Protein AF-A0A9X9A1P7-F1 (afdb_monomer_lite)

Structure (mmCIF, N/CA/C/O backbone):
data_AF-A0A9X9A1P7-F1
#
_entry.id   AF-A0A9X9A1P7-F1
#
loop_
_atom_site.group_PDB
_atom_site.id
_atom_site.type_symbol
_atom_site.label_atom_id
_atom_site.label_alt_id
_atom_site.label_comp_id
_atom_site.label_asym_id
_atom_site.label_entity_id
_atom_site.label_seq_id
_atom_site.pdbx_PDB_ins_code
_atom_site.Cartn_x
_atom_site.Cartn_y
_atom_site.Cartn_z
_atom_site.occupancy
_atom_site.B_iso_or_equiv
_atom_site.auth_seq_id
_atom_site.auth_comp_id
_atom_site.auth_asym_id
_atom_site.auth_atom_id
_atom_site.pdbx_PDB_model_num
ATOM 1 N N . LEU A 1 1 ? -3.840 -8.232 -0.623 1.00 81.25 1 LEU A N 1
ATOM 2 C CA . LEU A 1 1 ? -3.075 -8.697 -1.800 1.00 81.25 1 LEU A CA 1
ATOM 3 C C . LEU A 1 1 ? -3.718 -9.963 -2.326 1.00 81.25 1 LEU A C 1
ATOM 5 O O . LEU A 1 1 ? -3.823 -10.935 -1.581 1.00 81.25 1 LEU A O 1
ATOM 9 N N . VAL A 1 2 ? -4.174 -9.917 -3.575 1.00 82.19 2 VAL A N 1
ATOM 10 C CA . VAL A 1 2 ? -4.749 -11.072 -4.293 1.00 82.19 2 VAL A CA 1
ATOM 11 C C . VAL A 1 2 ? -3.847 -11.572 -5.416 1.00 82.19 2 VAL A C 1
ATOM 13 O O . VAL A 1 2 ? -4.020 -12.690 -5.884 1.00 82.19 2 VAL A O 1
ATOM 16 N N . SER A 1 3 ? -2.870 -10.766 -5.826 1.00 81.81 3 SER A N 1
ATOM 17 C CA . SER A 1 3 ? -1.858 -11.107 -6.823 1.00 81.81 3 SER A CA 1
ATOM 18 C C . SER A 1 3 ? -0.480 -10.645 -6.351 1.00 81.81 3 SER A C 1
ATOM 20 O O . SER A 1 3 ? -0.398 -9.722 -5.534 1.00 81.81 3 SER A O 1
ATOM 22 N N . PRO A 1 4 ? 0.601 -11.298 -6.804 1.00 78.75 4 PRO A N 1
ATOM 23 C CA . PRO A 1 4 ? 1.945 -10.912 -6.413 1.00 78.75 4 PRO A CA 1
ATOM 24 C C . PRO A 1 4 ? 2.333 -9.599 -7.116 1.00 78.75 4 PRO A C 1
ATOM 26 O O . PRO A 1 4 ? 2.045 -9.439 -8.302 1.00 78.75 4 PRO A O 1
ATOM 29 N N . PRO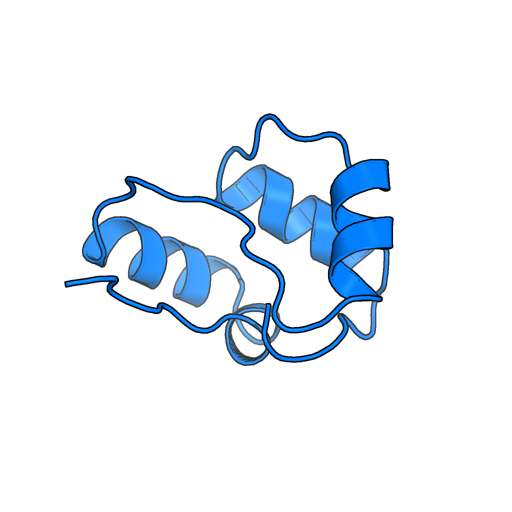 A 1 5 ? 2.987 -8.658 -6.415 1.00 78.81 5 PRO A N 1
ATOM 30 C CA . PRO A 1 5 ? 3.468 -7.424 -7.022 1.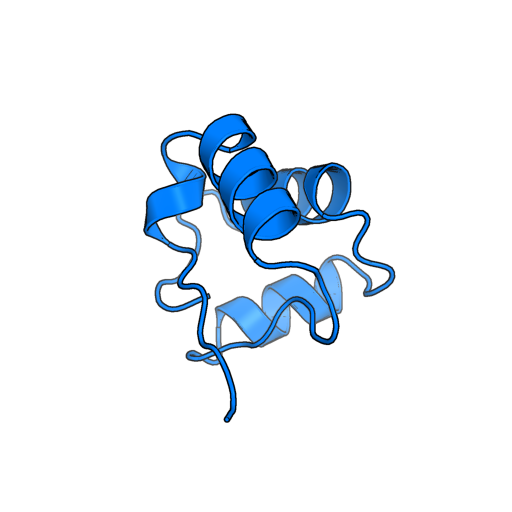00 78.81 5 PRO A CA 1
ATOM 31 C C . PRO A 1 5 ? 4.587 -7.720 -8.023 1.00 78.81 5 PRO A C 1
ATOM 33 O O . PRO A 1 5 ? 5.568 -8.386 -7.680 1.00 78.81 5 PRO A O 1
ATOM 36 N N . VAL A 1 6 ? 4.455 -7.205 -9.246 1.00 77.31 6 VAL A N 1
ATOM 37 C CA . VAL A 1 6 ? 5.416 -7.434 -10.339 1.00 77.31 6 VAL A CA 1
ATOM 38 C C . VAL A 1 6 ? 6.754 -6.744 -10.049 1.00 77.31 6 VAL A C 1
ATOM 40 O O . VAL A 1 6 ? 7.813 -7.333 -10.260 1.00 77.31 6 VAL A O 1
ATOM 43 N N . GLY A 1 7 ? 6.722 -5.538 -9.478 1.00 78.00 7 GLY A N 1
ATOM 44 C CA . GLY A 1 7 ? 7.888 -4.777 -9.017 1.00 78.00 7 GLY A CA 1
ATOM 45 C C . GLY A 1 7 ? 8.435 -5.228 -7.657 1.00 78.00 7 GLY A C 1
ATOM 46 O O . GLY A 1 7 ? 9.339 -4.595 -7.101 1.00 78.00 7 GLY A O 1
ATOM 47 N N . GLY A 1 8 ? 7.906 -6.320 -7.092 1.00 83.62 8 GLY A N 1
ATOM 48 C CA . GLY A 1 8 ? 8.417 -6.956 -5.880 1.00 83.62 8 GLY A CA 1
ATOM 49 C C . GLY A 1 8 ? 8.491 -6.003 -4.684 1.00 83.62 8 GLY A C 1
ATOM 50 O O . GLY A 1 8 ? 7.477 -5.539 -4.170 1.00 83.62 8 GLY A O 1
ATOM 51 N N . ALA A 1 9 ? 9.708 -5.733 -4.206 1.00 83.50 9 ALA A N 1
ATOM 52 C CA . ALA A 1 9 ? 9.946 -4.913 -3.018 1.00 83.50 9 ALA A CA 1
ATOM 53 C C . ALA A 1 9 ? 9.564 -3.432 -3.205 1.00 83.50 9 ALA A C 1
ATOM 55 O O . ALA A 1 9 ? 9.135 -2.796 -2.244 1.00 83.50 9 ALA A O 1
ATOM 56 N N . MET A 1 10 ? 9.716 -2.880 -4.415 1.00 86.75 10 MET A N 1
ATOM 57 C CA . MET A 1 10 ? 9.407 -1.470 -4.689 1.00 86.75 10 MET A CA 1
ATOM 58 C C . MET A 1 10 ? 7.910 -1.189 -4.574 1.00 86.75 10 MET A C 1
ATOM 60 O O . MET A 1 10 ? 7.509 -0.222 -3.927 1.00 86.75 10 MET A O 1
ATOM 64 N N . ASP A 1 11 ? 7.091 -2.069 -5.139 1.00 87.69 11 ASP A N 1
ATOM 65 C CA . ASP A 1 11 ? 5.633 -1.974 -5.074 1.00 87.69 11 ASP A CA 1
ATOM 66 C C . ASP A 1 11 ? 5.143 -2.097 -3.635 1.00 87.69 11 ASP A C 1
ATOM 68 O O . ASP A 1 11 ? 4.338 -1.295 -3.167 1.00 87.69 11 ASP A O 1
ATOM 72 N N . LEU A 1 12 ? 5.695 -3.060 -2.893 1.00 86.12 12 LEU A N 1
ATOM 73 C CA . LEU A 1 12 ? 5.377 -3.239 -1.480 1.00 86.12 12 LEU A CA 1
ATOM 74 C C . LEU A 1 12 ? 5.783 -2.030 -0.644 1.00 86.12 12 LEU A C 1
ATOM 76 O O . LEU A 1 12 ? 5.064 -1.691 0.292 1.00 86.12 12 LEU A O 1
ATOM 80 N N . LYS A 1 13 ? 6.885 -1.355 -0.993 1.00 87.88 13 LYS A N 1
ATOM 81 C CA . LYS A 1 13 ? 7.304 -0.118 -0.327 1.00 87.88 13 LYS A CA 1
ATOM 82 C C . LYS A 1 13 ? 6.289 0.996 -0.547 1.00 87.88 13 LYS A C 1
ATOM 84 O O . LYS A 1 13 ? 5.864 1.612 0.422 1.00 87.88 13 LYS A O 1
ATOM 89 N N . LYS A 1 14 ? 5.843 1.194 -1.790 1.00 88.06 14 LYS A N 1
ATOM 90 C CA . LYS A 1 14 ? 4.804 2.185 -2.110 1.00 88.06 14 LYS A CA 1
ATOM 91 C C . LYS A 1 14 ? 3.509 1.899 -1.356 1.00 88.06 14 LYS A C 1
ATOM 93 O O . LYS A 1 14 ? 2.966 2.793 -0.718 1.00 88.06 14 LYS A O 1
ATOM 98 N N . ILE A 1 15 ? 3.047 0.648 -1.371 1.00 86.44 15 ILE A N 1
ATOM 99 C CA . ILE A 1 15 ? 1.846 0.229 -0.633 1.00 86.44 15 ILE A CA 1
ATOM 100 C C . ILE A 1 15 ? 2.035 0.479 0.868 1.00 86.44 15 ILE A C 1
ATOM 102 O O . ILE A 1 15 ? 1.131 0.988 1.524 1.00 86.44 15 ILE A O 1
ATOM 106 N N . GLN A 1 16 ? 3.212 0.162 1.409 1.00 86.69 16 GLN A N 1
ATOM 107 C CA . GLN A 1 16 ? 3.545 0.411 2.807 1.00 86.69 16 GLN A CA 1
ATOM 108 C C . GLN A 1 16 ? 3.491 1.897 3.169 1.00 86.69 16 GLN A C 1
ATOM 110 O O . GLN A 1 16 ? 2.948 2.225 4.221 1.00 86.69 16 GLN A O 1
ATOM 115 N N . GLU A 1 17 ? 4.030 2.778 2.327 1.00 87.94 17 GLU A N 1
ATOM 116 C CA . GLU A 1 17 ? 4.017 4.227 2.555 1.00 87.94 17 GLU A CA 1
ATOM 117 C C . GLU A 1 17 ? 2.598 4.799 2.464 1.00 87.94 17 GLU A C 1
ATOM 119 O O . GLU A 1 17 ? 2.183 5.536 3.356 1.00 87.94 17 GLU A O 1
ATOM 124 N N . VAL A 1 18 ? 1.822 4.399 1.452 1.00 87.81 18 VAL A N 1
ATOM 125 C CA . VAL A 1 18 ? 0.449 4.887 1.240 1.00 87.81 18 VAL A CA 1
ATOM 126 C C . VAL A 1 18 ? -0.499 4.419 2.350 1.00 87.81 18 VAL A C 1
ATOM 128 O O . VAL A 1 18 ? -1.290 5.202 2.871 1.00 87.81 18 VAL A O 1
ATOM 131 N N . PHE A 1 19 ? -0.407 3.152 2.758 1.00 83.69 19 PHE A N 1
ATOM 132 C CA . PHE A 1 19 ? -1.241 2.600 3.832 1.00 83.69 19 PHE A CA 1
ATOM 133 C C . PHE A 1 19 ? -0.653 2.796 5.234 1.00 83.69 19 PHE A C 1
ATOM 135 O O . PHE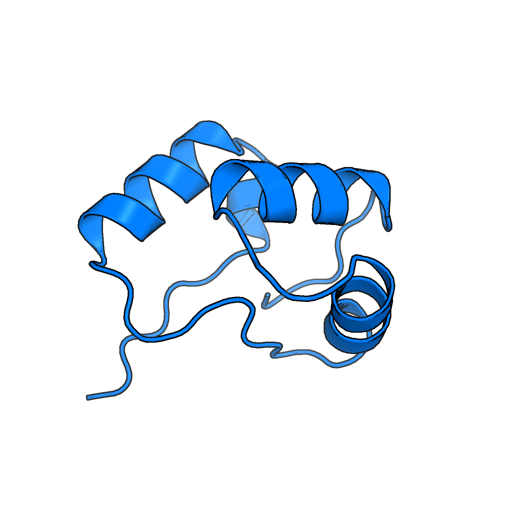 A 1 19 ? -1.267 2.371 6.211 1.00 83.69 19 PHE A O 1
ATOM 142 N N . ILE A 1 20 ? 0.525 3.416 5.356 1.00 83.19 20 ILE A N 1
ATOM 143 C CA . ILE A 1 20 ? 1.234 3.617 6.631 1.00 83.19 20 ILE A CA 1
ATOM 144 C C . ILE A 1 20 ? 1.342 2.283 7.401 1.00 83.19 20 ILE A C 1
ATOM 146 O O . ILE A 1 20 ? 1.073 2.169 8.603 1.00 83.19 20 ILE A O 1
ATOM 150 N N . ILE A 1 21 ? 1.697 1.216 6.681 1.00 83.19 21 ILE A N 1
ATOM 151 C CA . ILE A 1 21 ? 1.754 -0.130 7.249 1.00 83.19 21 ILE A CA 1
ATOM 152 C C . ILE A 1 21 ? 2.952 -0.214 8.201 1.00 83.19 21 ILE A C 1
ATOM 154 O O . ILE A 1 21 ? 4.106 -0.043 7.809 1.00 83.19 21 ILE A O 1
ATOM 158 N N . LYS A 1 22 ? 2.678 -0.542 9.470 1.00 77.31 22 LYS A N 1
ATOM 159 C CA . LYS A 1 22 ? 3.712 -0.729 10.503 1.00 77.31 22 LYS A CA 1
ATOM 160 C C . LYS A 1 22 ? 4.523 -2.022 10.348 1.00 77.31 22 LYS A C 1
ATOM 162 O O . LYS A 1 22 ? 5.558 -2.165 10.993 1.00 77.31 22 LYS A O 1
ATOM 167 N N . LYS A 1 23 ? 4.068 -2.979 9.529 1.00 77.38 23 LYS A N 1
ATOM 168 C CA . LYS A 1 23 ? 4.840 -4.193 9.208 1.00 77.38 23 LYS A CA 1
ATOM 169 C C . LYS A 1 23 ? 6.068 -3.839 8.378 1.00 77.38 23 LYS A C 1
ATOM 171 O O . LYS A 1 23 ? 5.995 -3.008 7.482 1.00 77.38 23 LYS A O 1
ATOM 176 N N . GLY A 1 24 ? 7.184 -4.512 8.644 1.00 81.81 24 GLY A N 1
ATOM 177 C CA . GLY A 1 24 ? 8.393 -4.357 7.844 1.00 81.81 24 GLY A CA 1
ATOM 178 C C . GLY A 1 24 ? 8.211 -4.865 6.410 1.00 81.81 24 GLY A C 1
ATOM 179 O O . GLY A 1 24 ? 7.469 -5.817 6.162 1.00 81.81 24 GLY A O 1
ATOM 180 N N . LEU A 1 25 ? 8.958 -4.279 5.472 1.00 83.56 25 LEU A N 1
ATOM 181 C CA . LEU A 1 25 ? 8.945 -4.654 4.053 1.00 83.56 25 LEU A CA 1
ATOM 182 C C . LEU A 1 25 ? 9.193 -6.159 3.825 1.00 83.56 25 LEU A C 1
ATOM 184 O O . LEU A 1 25 ? 8.650 -6.758 2.903 1.00 83.56 25 LEU A O 1
ATOM 188 N N . PHE A 1 26 ? 10.000 -6.785 4.686 1.00 83.25 26 PHE A N 1
ATOM 189 C CA . PHE A 1 26 ? 10.284 -8.221 4.645 1.00 83.25 26 PHE A CA 1
ATOM 190 C C . PHE A 1 26 ? 9.057 -9.089 4.940 1.00 83.25 26 PHE A C 1
ATOM 192 O O . PHE A 1 26 ? 8.845 -10.094 4.260 1.00 83.25 26 PHE A O 1
ATOM 199 N N . ASP A 1 27 ? 8.239 -8.706 5.920 1.00 84.44 27 ASP A N 1
ATOM 200 C CA . ASP A 1 27 ? 6.970 -9.377 6.217 1.00 84.44 27 ASP A CA 1
ATOM 201 C C . ASP A 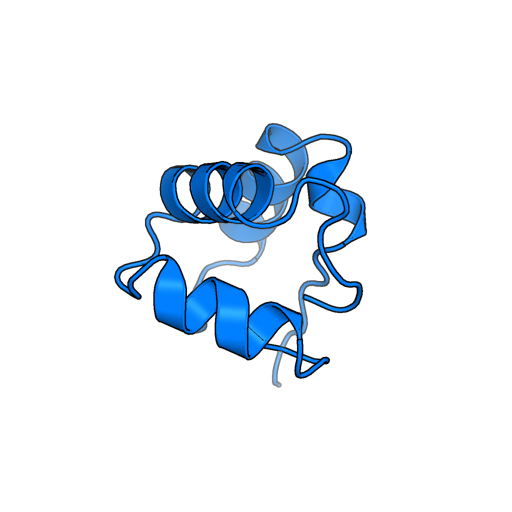1 27 ? 5.999 -9.241 5.048 1.00 84.44 27 ASP A C 1
ATOM 203 O O . ASP A 1 27 ? 5.328 -10.202 4.677 1.00 84.44 27 ASP A O 1
ATOM 207 N N . LEU A 1 28 ? 5.971 -8.060 4.426 1.00 83.44 28 LEU A N 1
ATOM 208 C CA . LEU A 1 28 ? 5.173 -7.801 3.232 1.00 83.44 28 LEU A CA 1
ATOM 209 C C . LEU A 1 28 ? 5.630 -8.649 2.041 1.00 83.44 28 LEU A C 1
ATOM 211 O O . LEU A 1 28 ? 4.792 -9.204 1.341 1.00 83.44 28 LEU A O 1
ATOM 215 N N . LEU A 1 29 ? 6.941 -8.801 1.842 1.00 85.38 29 LEU A N 1
ATOM 216 C CA . LEU A 1 29 ? 7.534 -9.648 0.799 1.00 85.38 29 LEU A CA 1
ATOM 217 C C . LEU A 1 29 ? 7.243 -11.131 1.014 1.00 85.38 29 LEU A C 1
ATOM 219 O O . LEU A 1 29 ? 6.970 -11.859 0.062 1.00 85.38 29 LEU A O 1
ATOM 223 N N . LYS A 1 30 ? 7.321 -11.606 2.259 1.00 85.69 30 LYS A N 1
ATOM 224 C CA . LYS A 1 30 ? 6.937 -12.983 2.588 1.00 85.69 30 LYS A CA 1
ATOM 225 C C . LYS A 1 30 ? 5.441 -13.192 2.378 1.00 85.69 30 LYS A C 1
ATOM 227 O O . LYS A 1 30 ? 5.049 -14.187 1.777 1.00 85.69 30 LYS A O 1
ATOM 232 N N . GLY A 1 31 ? 4.631 -12.235 2.824 1.00 83.19 31 GLY A N 1
ATOM 233 C CA . GLY A 1 31 ? 3.185 -12.242 2.654 1.00 83.19 31 GLY A CA 1
ATOM 234 C C . GLY A 1 31 ? 2.754 -12.192 1.194 1.00 83.19 31 GLY A C 1
ATOM 235 O O . GLY A 1 31 ? 1.879 -12.941 0.793 1.00 83.19 31 GLY A O 1
ATOM 236 N N . SER A 1 32 ? 3.407 -11.390 0.353 1.00 82.12 32 SER A N 1
ATOM 237 C CA . SER A 1 32 ? 3.057 -11.288 -1.069 1.00 82.12 32 SER A CA 1
ATOM 238 C C . SER A 1 32 ? 3.306 -12.577 -1.854 1.00 82.12 32 SER A C 1
ATOM 240 O O . SER A 1 32 ? 2.674 -12.790 -2.886 1.00 82.12 32 SER A O 1
ATOM 242 N N . LYS A 1 33 ? 4.183 -13.456 -1.350 1.00 83.44 33 LYS A N 1
ATOM 243 C CA . LYS A 1 33 ? 4.369 -14.822 -1.861 1.00 83.44 33 LYS A CA 1
ATOM 244 C C . LYS A 1 33 ? 3.295 -15.801 -1.373 1.00 83.44 33 LYS A C 1
ATOM 246 O O . LYS A 1 33 ? 3.134 -16.854 -1.980 1.00 83.44 33 LYS A O 1
ATOM 251 N N . GLN A 1 34 ? 2.582 -15.481 -0.294 1.00 82.56 34 GLN A N 1
ATOM 252 C CA . GLN A 1 34 ? 1.507 -16.291 0.286 1.00 82.56 34 GLN A CA 1
ATOM 253 C C . GLN A 1 34 ? 0.164 -15.577 0.137 1.00 82.56 34 GLN A C 1
ATOM 255 O O . GLN A 1 34 ? -0.309 -14.890 1.039 1.00 82.56 34 GLN A O 1
ATOM 260 N N . LEU A 1 35 ? -0.457 -15.744 -1.026 1.00 81.94 35 LEU A N 1
ATOM 261 C CA . LEU A 1 35 ? -1.745 -15.132 -1.337 1.00 81.94 35 LEU A CA 1
ATOM 262 C C . LEU A 1 35 ? -2.909 -16.068 -0.966 1.00 81.94 35 LEU A C 1
ATOM 264 O O . LEU A 1 35 ? -2.784 -17.277 -1.159 1.00 81.94 35 LEU A O 1
ATOM 268 N N . PRO A 1 36 ? -4.054 -15.529 -0.507 1.00 81.12 36 PRO A N 1
ATOM 269 C CA . PRO A 1 36 ? -4.318 -14.111 -0.253 1.00 81.12 36 PRO A CA 1
ATOM 270 C C . PRO A 1 36 ? -3.652 -13.611 1.039 1.00 81.12 36 PRO A C 1
ATOM 272 O O . PRO A 1 36 ? -3.753 -14.233 2.094 1.00 81.12 36 PRO A O 1
ATOM 275 N N . PHE A 1 37 ? -3.018 -12.437 0.967 1.00 84.69 37 PHE A N 1
ATOM 276 C CA . PHE A 1 37 ? -2.345 -11.816 2.112 1.00 84.69 37 PHE A CA 1
ATOM 277 C C . PHE A 1 37 ? -3.039 -10.531 2.546 1.00 84.69 37 PHE A C 1
ATOM 279 O O . PHE A 1 37 ? -3.287 -9.628 1.735 1.00 84.69 37 PHE A O 1
ATOM 286 N N . VAL A 1 38 ? -3.306 -10.429 3.847 1.00 83.62 38 VAL A N 1
ATOM 287 C CA . VAL A 1 38 ? -3.910 -9.242 4.452 1.00 83.62 38 VAL A CA 1
ATOM 288 C C . VAL A 1 38 ? -2.816 -8.271 4.883 1.00 83.62 38 VAL A C 1
ATOM 290 O O . VAL A 1 38 ? -2.005 -8.565 5.762 1.00 83.62 38 VAL A O 1
ATOM 293 N N . LEU A 1 39 ? -2.817 -7.099 4.251 1.00 80.69 39 LEU A N 1
ATOM 294 C CA . LEU A 1 39 ? -1.863 -6.021 4.507 1.00 80.69 39 LEU A CA 1
ATOM 295 C C . LEU A 1 39 ? -2.224 -5.218 5.755 1.00 80.69 39 LEU A C 1
ATOM 297 O O . LEU A 1 39 ? -1.363 -4.925 6.581 1.00 80.69 39 LEU A O 1
ATOM 301 N N . MET A 1 40 ? -3.505 -4.886 5.879 1.00 79.94 40 MET A N 1
ATOM 302 C CA . MET A 1 40 ? -4.045 -4.045 6.932 1.00 79.94 40 MET A CA 1
ATOM 303 C C . MET A 1 40 ? -5.458 -4.518 7.271 1.00 79.94 40 MET A C 1
ATOM 305 O O . MET A 1 40 ? -6.157 -5.060 6.414 1.00 79.94 40 MET A O 1
ATOM 309 N N . LYS A 1 41 ? -5.842 -4.346 8.531 1.00 78.75 41 LYS A N 1
ATOM 310 C CA . LYS A 1 41 ? -7.179 -4.610 9.069 1.00 78.75 41 LYS A CA 1
ATOM 311 C C . LYS A 1 41 ? -7.625 -3.363 9.833 1.00 78.75 41 LYS A C 1
ATOM 313 O O . LYS A 1 41 ? -6.774 -2.527 10.138 1.00 78.75 41 LYS A O 1
ATOM 318 N N . ASP A 1 42 ? -8.923 -3.240 10.092 1.00 81.25 42 ASP A N 1
ATOM 319 C CA . ASP A 1 42 ? -9.495 -2.132 10.871 1.00 81.25 42 ASP A CA 1
ATOM 320 C C . ASP A 1 42 ? -9.263 -0.744 10.248 1.00 81.25 42 ASP A C 1
ATOM 322 O O . ASP A 1 42 ? -9.041 0.244 10.947 1.00 81.25 42 ASP A O 1
ATOM 326 N N . ILE A 1 43 ? -9.315 -0.658 8.914 1.00 81.19 43 ILE A N 1
ATOM 327 C CA . ILE A 1 43 ? -9.295 0.624 8.203 1.00 81.19 43 ILE A CA 1
ATOM 328 C C . ILE A 1 43 ? -10.657 0.939 7.592 1.00 81.19 43 ILE A C 1
ATOM 330 O O . ILE A 1 43 ? -11.321 0.030 7.087 1.00 81.19 43 ILE A O 1
ATOM 334 N N . PRO A 1 44 ? -11.065 2.219 7.581 1.00 85.75 44 PRO A N 1
ATOM 335 C CA . PRO A 1 44 ? -12.276 2.620 6.890 1.00 85.75 44 PRO A CA 1
ATOM 336 C C . PRO A 1 44 ? -12.136 2.351 5.389 1.00 85.75 44 PRO A C 1
ATOM 338 O O . PRO A 1 44 ? -11.116 2.678 4.775 1.00 85.75 44 PRO A O 1
ATOM 341 N N . VAL A 1 45 ? -13.181 1.769 4.798 1.00 84.31 45 VAL A N 1
ATOM 342 C CA . VAL A 1 45 ? -13.212 1.380 3.379 1.00 84.31 45 VAL A CA 1
ATOM 343 C C . VAL A 1 45 ? -12.946 2.578 2.465 1.00 84.31 45 VAL A C 1
ATOM 345 O O . VAL A 1 45 ? -12.203 2.445 1.500 1.00 84.31 45 VAL A O 1
ATOM 348 N N . GLU A 1 46 ? -13.463 3.764 2.797 1.00 87.81 46 GLU A N 1
ATOM 349 C CA . GLU A 1 46 ? -13.195 4.999 2.044 1.00 87.81 46 GLU A CA 1
ATOM 350 C C . GLU A 1 46 ? -11.705 5.361 2.001 1.00 87.81 46 GLU A C 1
ATOM 352 O O . GLU A 1 46 ? -11.191 5.777 0.964 1.00 87.81 46 GLU A O 1
ATOM 357 N N . LEU A 1 47 ? -10.991 5.180 3.115 1.00 86.69 47 LEU A N 1
ATOM 358 C CA . LEU A 1 47 ? -9.552 5.432 3.176 1.00 86.69 47 LEU A CA 1
ATOM 359 C C . LEU A 1 47 ? -8.789 4.364 2.393 1.00 86.69 47 LEU A C 1
ATOM 361 O O . LEU A 1 47 ? -7.846 4.687 1.675 1.00 86.69 47 LEU A O 1
ATOM 365 N N . ALA A 1 48 ? -9.232 3.107 2.474 1.00 85.88 48 ALA A N 1
ATOM 366 C CA . ALA A 1 48 ? -8.673 2.027 1.672 1.00 85.88 48 ALA A CA 1
ATOM 367 C C . ALA A 1 48 ? -8.829 2.295 0.167 1.00 85.88 48 ALA A C 1
ATOM 369 O O . ALA A 1 48 ? -7.862 2.136 -0.573 1.00 85.88 48 ALA A O 1
ATOM 370 N N . LEU A 1 49 ? -10.008 2.745 -0.273 1.00 87.50 49 LEU A N 1
ATOM 371 C CA . LEU A 1 49 ? -10.285 3.100 -1.666 1.00 87.50 49 LEU A CA 1
ATOM 372 C C . LEU A 1 49 ? -9.413 4.265 -2.136 1.00 87.50 49 LEU A C 1
ATOM 374 O O . LEU A 1 49 ? -8.724 4.120 -3.141 1.00 87.50 49 LEU A O 1
ATOM 378 N N . LYS A 1 50 ? -9.342 5.362 -1.369 1.00 89.75 50 LYS A N 1
ATOM 379 C CA . LYS A 1 50 ? -8.460 6.497 -1.697 1.00 89.75 50 LYS A CA 1
ATOM 380 C C . LYS A 1 50 ? -7.001 6.075 -1.835 1.00 89.75 50 LYS A C 1
ATOM 382 O O . LYS A 1 50 ? -6.306 6.513 -2.744 1.00 89.75 50 LYS A O 1
ATOM 387 N N . ASN A 1 51 ? -6.533 5.211 -0.942 1.00 88.12 51 ASN A N 1
ATOM 388 C CA . ASN A 1 51 ? -5.172 4.691 -0.983 1.00 88.12 51 ASN A CA 1
ATOM 389 C C . ASN A 1 51 ? -4.922 3.791 -2.201 1.00 88.12 51 ASN A C 1
ATOM 391 O O . ASN A 1 51 ? -3.844 3.845 -2.788 1.00 88.12 51 ASN A O 1
ATOM 395 N N . ILE A 1 52 ? -5.907 2.983 -2.596 1.00 87.38 52 ILE A N 1
ATOM 396 C CA . ILE A 1 52 ? -5.855 2.179 -3.826 1.00 87.38 52 ILE A CA 1
ATOM 397 C C . ILE A 1 52 ? -5.803 3.089 -5.057 1.00 87.38 52 ILE A C 1
ATOM 399 O O . ILE A 1 52 ? -4.972 2.860 -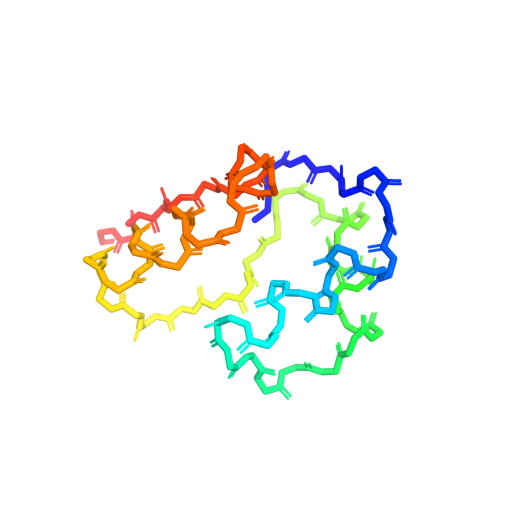5.931 1.00 87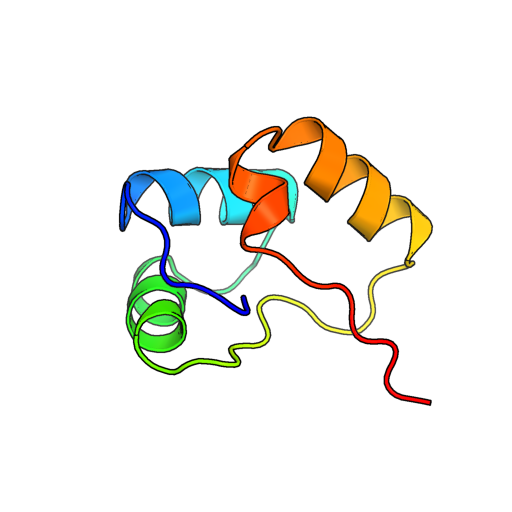.38 52 ILE A O 1
ATOM 403 N N . GLU A 1 53 ? -6.607 4.153 -5.103 1.00 88.56 53 GLU A N 1
ATOM 404 C CA . GLU A 1 53 ? -6.559 5.137 -6.193 1.00 88.56 53 GLU A CA 1
ATOM 405 C C . GLU A 1 53 ? -5.195 5.840 -6.275 1.00 88.56 53 GLU A C 1
ATOM 407 O O . GLU A 1 53 ? -4.645 5.992 -7.364 1.00 88.56 53 GLU A O 1
ATOM 412 N N . LEU A 1 54 ? -4.596 6.200 -5.132 1.00 88.25 54 LEU A N 1
ATOM 413 C CA . LEU A 1 54 ? -3.245 6.783 -5.073 1.00 88.25 54 LEU A CA 1
ATOM 414 C C . LEU A 1 54 ? -2.153 5.835 -5.590 1.00 88.25 54 LEU A C 1
ATOM 416 O O . LEU A 1 54 ? -1.095 6.285 -6.031 1.00 88.25 54 LEU A O 1
ATOM 420 N N . LEU A 1 55 ? -2.392 4.528 -5.515 1.00 84.44 55 LEU A N 1
ATOM 421 C CA . LEU A 1 55 ? -1.468 3.494 -5.967 1.00 84.44 55 LEU A CA 1
ATOM 422 C C . LEU A 1 55 ? -1.560 3.212 -7.474 1.00 84.44 55 LEU A C 1
ATOM 424 O O . LEU A 1 55 ? -0.642 2.590 -8.017 1.00 84.44 55 LEU A O 1
ATOM 428 N N . GLY A 1 56 ? -2.616 3.675 -8.149 1.00 86.00 56 GLY A N 1
ATOM 429 C CA . GLY A 1 56 ? -2.825 3.462 -9.581 1.00 86.00 56 GLY A CA 1
ATOM 430 C C . GLY A 1 56 ? -2.851 1.973 -9.932 1.00 86.00 56 GLY A C 1
ATOM 431 O O . GLY A 1 56 ? -3.619 1.213 -9.353 1.00 86.00 56 GLY A O 1
ATOM 432 N N . GLU A 1 57 ? -1.961 1.537 -10.827 1.00 84.88 57 GLU A N 1
ATOM 433 C CA . GLU A 1 57 ? -1.838 0.134 -11.273 1.00 84.88 57 GLU A CA 1
ATOM 434 C C . GLU A 1 57 ? -1.524 -0.851 -10.129 1.00 84.88 57 GLU A C 1
ATOM 436 O O . GLU A 1 57 ? -1.849 -2.034 -10.200 1.00 84.88 57 GLU A O 1
ATOM 441 N N . LEU A 1 58 ? -0.914 -0.380 -9.034 1.00 83.50 58 LEU A N 1
ATOM 442 C CA . LEU A 1 58 ? -0.694 -1.208 -7.841 1.00 83.50 58 LEU A CA 1
ATOM 443 C C . LEU A 1 58 ? -1.978 -1.433 -7.037 1.00 83.50 58 LEU A C 1
ATOM 445 O O . LEU A 1 58 ? -2.020 -2.308 -6.172 1.00 83.50 58 LEU A O 1
ATOM 449 N N . GLY A 1 59 ? -3.022 -0.657 -7.312 1.00 83.50 59 GLY A N 1
ATOM 450 C CA . GLY A 1 59 ? -4.353 -0.857 -6.771 1.00 83.50 59 GLY A CA 1
ATOM 451 C C . GLY A 1 59 ? -5.006 -2.148 -7.266 1.00 83.50 59 GLY A C 1
ATOM 452 O O . GLY A 1 59 ? -5.670 -2.816 -6.480 1.00 83.50 59 GLY A O 1
ATOM 453 N N . ASP A 1 60 ? -4.751 -2.572 -8.508 1.00 84.75 60 ASP A N 1
ATOM 454 C CA . ASP A 1 60 ? -5.364 -3.773 -9.104 1.00 84.75 60 ASP A CA 1
ATOM 455 C C . ASP A 1 60 ? -5.000 -5.075 -8.373 1.00 84.75 60 ASP A C 1
ATOM 457 O O . ASP A 1 60 ? -5.798 -6.010 -8.279 1.00 84.75 60 ASP A O 1
ATOM 461 N N . ILE A 1 61 ? -3.800 -5.144 -7.789 1.00 86.00 61 ILE A N 1
ATOM 462 C CA . ILE A 1 61 ? -3.356 -6.311 -7.004 1.00 86.00 61 ILE A CA 1
ATOM 463 C C . ILE A 1 61 ? -3.895 -6.298 -5.561 1.00 86.00 61 ILE A C 1
ATOM 465 O O . ILE A 1 61 ? -3.681 -7.250 -4.785 1.00 86.00 61 ILE A O 1
ATOM 469 N N . LEU A 1 62 ? -4.591 -5.226 -5.178 1.00 84.94 62 LEU A N 1
ATOM 470 C CA . LEU A 1 62 ? -5.204 -5.023 -3.876 1.00 84.94 62 LEU A CA 1
ATOM 471 C C . LEU A 1 62 ? -6.710 -5.233 -3.973 1.00 84.94 62 LEU A C 1
ATOM 473 O O . LEU A 1 62 ? -7.415 -4.610 -4.752 1.00 84.94 62 LEU A O 1
ATOM 477 N N . LYS A 1 63 ? -7.224 -6.106 -3.110 1.00 84.50 63 LYS A N 1
ATOM 478 C CA . LYS A 1 63 ? -8.659 -6.303 -2.953 1.00 84.50 63 LYS A CA 1
ATOM 479 C C . LYS A 1 63 ? -9.048 -5.932 -1.539 1.00 84.50 63 LYS A C 1
ATOM 481 O O . LYS A 1 63 ? -8.425 -6.411 -0.587 1.00 84.50 63 LYS A O 1
ATOM 486 N N . ILE A 1 64 ? -10.059 -5.080 -1.428 1.00 82.81 64 ILE A N 1
ATOM 487 C CA . ILE A 1 64 ? -10.720 -4.794 -0.162 1.00 82.81 64 ILE A CA 1
ATOM 488 C C . ILE A 1 64 ? -11.654 -5.970 0.112 1.00 82.81 64 ILE A C 1
ATOM 490 O O . ILE A 1 64 ? -12.509 -6.294 -0.711 1.00 82.81 64 ILE A O 1
ATOM 494 N N . SER A 1 65 ? -11.464 -6.616 1.255 1.00 74.62 65 SER A N 1
ATOM 495 C CA . SER A 1 65 ? -12.403 -7.600 1.778 1.00 74.62 65 SER A CA 1
ATOM 496 C C . SER A 1 65 ? -12.960 -7.049 3.077 1.00 74.62 65 SER A C 1
ATOM 498 O O . SER A 1 65 ? -12.213 -6.893 4.043 1.00 74.62 65 SER A O 1
ATOM 500 N N . SER A 1 66 ? -14.255 -6.752 3.092 1.00 63.50 66 SER A N 1
ATOM 501 C CA . SER A 1 66 ? -14.986 -6.541 4.335 1.00 63.50 66 SER A CA 1
ATOM 502 C C . SER A 1 66 ? -15.175 -7.912 4.976 1.00 63.50 66 SER A C 1
ATOM 504 O O . SER A 1 66 ? -15.819 -8.782 4.393 1.00 63.50 66 SER A O 1
ATOM 506 N N . THR A 1 67 ? -14.546 -8.143 6.126 1.00 54.69 67 THR A N 1
ATOM 507 C CA . THR A 1 67 ? -15.016 -9.196 7.027 1.00 54.69 67 THR A CA 1
ATOM 508 C C . THR A 1 67 ? -16.217 -8.599 7.746 1.00 54.69 67 THR A C 1
ATOM 510 O O . THR A 1 67 ? -16.042 -7.660 8.518 1.00 54.69 67 THR A O 1
ATOM 513 N N . ASP A 1 68 ? -17.402 -9.081 7.374 1.00 40.47 68 ASP A N 1
ATOM 514 C CA . ASP A 1 68 ? -18.644 -8.949 8.146 1.00 40.47 68 ASP A CA 1
ATOM 515 C C . ASP A 1 68 ? -18.488 -9.647 9.510 1.00 40.47 68 ASP A C 1
ATOM 517 O O . ASP A 1 68 ? -17.829 -10.721 9.541 1.00 40.47 68 ASP A O 1
#

Sequence (68 aa):
LVSPPVGGAMDLKKIQEVFIIKKGLFDLLKGSKQLPFVLMKDIPVELALKNIELLGELGDILKISSTD

pLDDT: mean 82.44, std 7.37, range [40.47, 89.75]

Radius of gyration: 10.86 Å; chains: 1; bounding box: 29×23×22 Å

Organism: Bacillus cereus (NCBI:txid1396)

Secondary structure (DSSP, 8-state):
--S--TTTHHHHHHHHHHTT--S-HHHHHHHHHSSS-----S--HHHHHHHHHHHGGGGTT-------

Foldseek 3Di:
DAAADPVQLVLLVLLCVLVVQPDDSVVVNVQSVPPPHDRDDDDDVVSVVVSLVVSPVSSVNDDDDDDD